Protein AF-A0A7L0WV30-F1 (afdb_monomer_lite)

Sequence (79 aa):
KTDFINFISDQEWKSIEPVSSWFGPSSFLMSSMSALFQLSVWIRHCHSYLTEDVGLPVWGSYAIFALTTLFSGLMLGLV

InterPro domains:
  IPR052454 Thioredoxin-related transmembrane domain-containing protein [PTHR46107] (1-79)

Radius of gyration: 24.26 Å; chains: 1; bounding box: 43×35×62 Å

Organism: Alectura lathami (NCBI:txid81907)

Structure (mmCIF, N/CA/C/O backbone):
data_AF-A0A7L0WV30-F1
#
_entry.id   AF-A0A7L0WV30-F1
#
loop_
_atom_site.group_PDB
_atom_site.id
_atom_site.type_symbol
_atom_site.label_atom_id
_atom_site.label_alt_id
_atom_site.label_comp_id
_atom_site.label_asym_id
_atom_site.label_entity_id
_atom_site.label_seq_id
_atom_site.pdbx_PDB_ins_code
_atom_site.Cartn_x
_atom_site.Cartn_y
_atom_site.Cartn_z
_atom_site.occupancy
_atom_site.B_iso_or_equiv
_atom_site.auth_seq_id
_atom_site.auth_comp_id
_atom_site.auth_asym_id
_atom_site.auth_atom_id
_atom_site.pdbx_PDB_model_num
ATOM 1 N N . LYS A 1 1 ? -15.710 -15.336 41.602 1.00 62.81 1 LYS A N 1
ATOM 2 C CA . LYS A 1 1 ? -16.976 -15.920 41.061 1.00 62.81 1 LYS A CA 1
ATOM 3 C C . LYS A 1 1 ? -18.176 -15.067 41.459 1.00 62.81 1 LYS A C 1
ATOM 5 O O . LYS A 1 1 ? -18.982 -14.762 40.598 1.00 62.81 1 LYS A O 1
ATOM 10 N N . THR A 1 2 ? -18.264 -14.666 42.725 1.00 74.75 2 THR A N 1
ATOM 11 C CA . THR A 1 2 ? -19.219 -13.673 43.245 1.00 74.75 2 THR A CA 1
ATOM 12 C C . THR A 1 2 ? -19.120 -12.321 42.539 1.00 74.75 2 THR A C 1
ATOM 14 O O . THR A 1 2 ? -20.145 -11.760 42.181 1.00 74.75 2 THR A O 1
ATOM 17 N N . ASP A 1 3 ? -17.909 -11.860 42.222 1.00 74.00 3 ASP A N 1
ATOM 18 C CA . ASP A 1 3 ? -17.694 -10.545 41.592 1.00 74.00 3 ASP A CA 1
ATOM 19 C C . ASP A 1 3 ? -18.312 -10.445 40.195 1.00 74.00 3 ASP A C 1
ATOM 21 O O . ASP A 1 3 ? -18.891 -9.431 39.842 1.00 74.00 3 ASP A O 1
ATOM 25 N N . PHE A 1 4 ? -18.274 -11.531 39.417 1.00 79.00 4 PHE A N 1
ATOM 26 C CA . PHE A 1 4 ? -18.894 -11.576 38.090 1.00 79.00 4 PHE A CA 1
ATOM 27 C C . PHE A 1 4 ? -20.428 -11.573 38.166 1.00 79.00 4 PHE A C 1
ATOM 29 O O . PHE A 1 4 ? -21.096 -11.023 37.297 1.00 79.00 4 PHE A O 1
ATOM 36 N N . ILE A 1 5 ? -20.994 -12.189 39.210 1.00 81.81 5 ILE A N 1
ATOM 37 C CA . ILE A 1 5 ? -22.446 -12.210 39.427 1.00 81.81 5 ILE A CA 1
ATOM 38 C C . ILE A 1 5 ? -22.928 -10.819 39.845 1.00 81.81 5 ILE A C 1
ATOM 40 O O . ILE A 1 5 ? -23.902 -10.336 39.274 1.00 81.81 5 ILE A O 1
ATOM 44 N N . ASN A 1 6 ? -22.219 -10.155 40.761 1.00 78.44 6 ASN A N 1
ATOM 45 C CA . ASN A 1 6 ? -22.527 -8.781 41.167 1.00 78.44 6 ASN A CA 1
ATOM 46 C C . ASN A 1 6 ? -22.366 -7.808 39.990 1.00 78.44 6 ASN A C 1
ATOM 48 O O . ASN A 1 6 ? -23.251 -7.006 39.735 1.00 78.44 6 ASN A O 1
ATOM 52 N N . PHE A 1 7 ? -21.322 -7.972 39.177 1.00 78.94 7 PHE A N 1
ATOM 53 C CA . PHE A 1 7 ? -21.093 -7.172 37.973 1.00 78.94 7 PHE A CA 1
ATOM 54 C C . PHE A 1 7 ? -22.254 -7.213 36.960 1.00 78.94 7 PHE A C 1
ATOM 56 O O . PHE A 1 7 ? -22.616 -6.195 36.365 1.00 78.94 7 PHE A O 1
ATOM 63 N N . ILE A 1 8 ? -22.857 -8.391 36.758 1.00 80.75 8 ILE A N 1
ATOM 64 C CA . ILE A 1 8 ? -24.031 -8.564 35.886 1.00 80.75 8 ILE A CA 1
ATOM 65 C C . ILE A 1 8 ? -25.308 -8.057 36.574 1.00 80.75 8 ILE A C 1
ATOM 67 O O . ILE A 1 8 ? -26.102 -7.362 35.936 1.00 80.75 8 ILE A O 1
ATOM 71 N N . SER A 1 9 ? -25.499 -8.404 37.852 1.00 80.06 9 SER A N 1
ATOM 72 C CA . SER A 1 9 ? -26.680 -8.065 38.662 1.00 80.06 9 SER A CA 1
ATOM 73 C C . SER A 1 9 ? -26.842 -6.557 38.842 1.00 80.06 9 SER A C 1
ATOM 75 O O . SER A 1 9 ? -27.912 -6.012 38.570 1.00 80.06 9 SER A O 1
ATOM 77 N N . ASP A 1 10 ? -25.759 -5.879 39.216 1.00 82.19 10 ASP A N 1
ATOM 78 C CA . ASP A 1 10 ? -25.740 -4.451 39.541 1.00 82.19 10 ASP A CA 1
ATOM 79 C C . ASP A 1 10 ? -25.518 -3.577 38.296 1.00 82.19 10 ASP A C 1
ATOM 81 O O . ASP A 1 10 ? -25.413 -2.356 38.378 1.00 82.19 10 ASP A O 1
ATOM 85 N N . GLN A 1 11 ? -25.495 -4.202 37.113 1.00 76.00 11 GLN A N 1
ATOM 86 C CA . GLN A 1 11 ? -25.332 -3.553 35.813 1.00 76.00 11 GLN A CA 1
ATOM 87 C C . GLN A 1 11 ? -24.099 -2.644 35.719 1.00 76.00 11 GLN A C 1
ATOM 89 O O . GLN A 1 11 ? -24.084 -1.706 34.918 1.00 76.00 11 GLN A O 1
ATOM 94 N N . GLU A 1 12 ? -23.044 -2.949 36.479 1.00 71.38 12 GLU A N 1
ATOM 95 C CA . GLU A 1 12 ? -21.785 -2.193 36.465 1.00 71.38 12 GLU A CA 1
ATOM 96 C C . GLU A 1 12 ? -21.135 -2.183 35.074 1.00 71.38 12 GLU A C 1
ATOM 98 O O . GLU A 1 12 ? -20.410 -1.263 34.722 1.00 71.38 12 GLU A O 1
ATOM 103 N N . TRP A 1 13 ? -21.476 -3.143 34.211 1.00 69.50 13 TRP A N 1
ATOM 104 C CA . TRP A 1 13 ? -21.078 -3.151 32.802 1.00 69.50 13 TRP A CA 1
ATOM 105 C C . TRP A 1 13 ? -21.565 -1.937 31.989 1.00 69.50 13 TRP A C 1
ATOM 107 O O . TRP A 1 13 ? -20.994 -1.659 30.937 1.00 69.50 13 TRP A O 1
ATOM 117 N N . LYS A 1 14 ? -22.602 -1.213 32.436 1.00 69.38 14 LYS A N 1
ATOM 118 C CA . LYS A 1 14 ? -23.110 -0.003 31.761 1.00 69.38 14 LYS A CA 1
ATOM 119 C C . LYS A 1 14 ? -22.321 1.264 32.088 1.00 69.38 14 LYS A C 1
ATOM 121 O O . LYS A 1 14 ? -22.446 2.237 31.349 1.00 69.38 14 LYS A O 1
ATOM 126 N N . SER A 1 15 ? -21.575 1.285 33.194 1.00 73.00 15 SER A N 1
ATOM 127 C CA . SER A 1 15 ? -20.772 2.447 33.603 1.00 73.00 15 SER A CA 1
ATOM 128 C C . SER A 1 15 ? -19.368 2.441 32.996 1.00 73.00 15 SER A C 1
ATOM 130 O O . SER A 1 15 ? -18.659 3.442 33.073 1.00 73.00 15 SER A O 1
ATOM 132 N N . ILE A 1 16 ? -18.970 1.333 32.370 1.00 70.00 16 ILE A N 1
ATOM 133 C CA . ILE A 1 16 ? -17.687 1.196 31.687 1.00 70.00 16 ILE A CA 1
ATOM 134 C C . ILE A 1 16 ? -17.817 1.819 30.305 1.00 70.00 16 ILE A C 1
ATOM 136 O O . ILE A 1 16 ? -18.710 1.463 29.534 1.00 70.00 16 ILE A O 1
ATOM 140 N N . GLU A 1 17 ? -16.912 2.738 29.981 1.00 63.66 17 GLU A N 1
ATOM 141 C CA . GLU A 1 17 ? -16.869 3.321 28.648 1.00 63.66 17 GLU A CA 1
ATOM 142 C C . GLU A 1 17 ? -16.663 2.219 27.598 1.00 63.66 17 GLU A C 1
ATOM 144 O O . GLU A 1 17 ? -15.751 1.392 27.733 1.00 63.66 17 GLU A O 1
ATOM 149 N N . PRO A 1 18 ? -17.502 2.176 26.547 1.00 67.88 18 PRO A N 1
ATOM 150 C CA . PRO A 1 18 ? -17.322 1.217 25.476 1.00 67.88 18 PRO A CA 1
ATOM 151 C C . PRO A 1 18 ? -15.952 1.448 24.846 1.00 67.88 18 PRO A C 1
ATOM 153 O O . PRO A 1 18 ? -15.559 2.587 24.582 1.00 67.88 18 PRO A O 1
ATOM 156 N N . VAL A 1 19 ? -15.229 0.357 24.590 1.00 63.94 19 VAL A N 1
ATOM 157 C CA . VAL A 1 19 ? -13.935 0.416 23.905 1.00 63.94 19 VAL A CA 1
ATOM 158 C C . VAL A 1 19 ? -14.120 1.233 22.629 1.00 63.94 19 VAL A C 1
ATOM 160 O O . VAL A 1 19 ? -15.033 0.957 21.845 1.00 63.94 19 VAL A O 1
ATOM 163 N N . SER A 1 20 ? -13.310 2.281 22.457 1.00 64.88 20 SER A N 1
ATOM 164 C CA . SER A 1 20 ? -13.496 3.213 21.348 1.00 64.88 20 SER A CA 1
ATOM 165 C C . SER A 1 20 ? -13.508 2.444 20.024 1.00 64.88 20 SER A C 1
ATOM 167 O O . SER A 1 20 ? -12.744 1.495 19.831 1.00 64.88 20 SER A O 1
ATOM 169 N N . SER A 1 21 ? -14.394 2.827 19.101 1.00 62.12 21 SER A N 1
ATOM 170 C CA . SER A 1 21 ? -14.645 2.053 17.872 1.00 62.12 21 SER A CA 1
ATOM 171 C C . SER A 1 21 ? -13.400 1.859 16.987 1.00 62.12 21 SER A C 1
ATOM 173 O O . SER A 1 21 ? -13.386 0.997 16.110 1.00 62.12 21 SER A O 1
ATOM 175 N N . TRP A 1 22 ? -12.324 2.607 17.253 1.00 59.69 22 TRP A N 1
ATOM 176 C CA . TRP A 1 22 ? -11.017 2.503 16.608 1.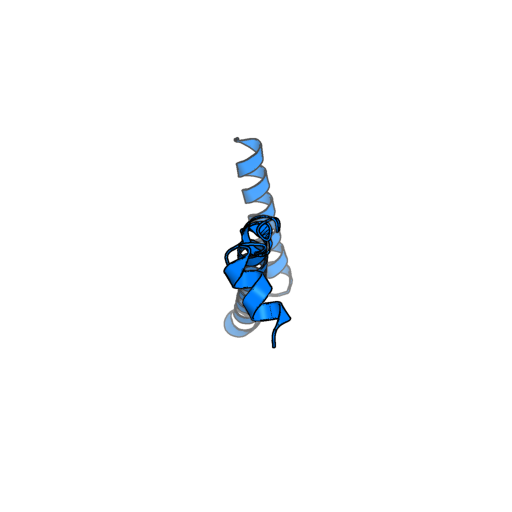00 59.69 22 TRP A CA 1
ATOM 177 C C . TRP A 1 22 ? -10.170 1.300 17.063 1.00 59.69 22 TRP A C 1
ATOM 179 O O . TRP A 1 22 ? -9.278 0.890 16.321 1.00 59.69 22 TRP A O 1
ATOM 189 N N . PHE A 1 23 ? -10.452 0.699 18.225 1.00 57.81 23 PHE A N 1
ATOM 190 C CA . PHE A 1 23 ? -9.816 -0.552 18.679 1.00 57.81 23 PHE A CA 1
ATOM 191 C C . PHE A 1 23 ? -10.507 -1.813 18.145 1.00 57.81 23 PHE A C 1
ATOM 193 O O . PHE A 1 23 ? -10.021 -2.924 18.358 1.00 57.81 23 PHE A O 1
ATOM 200 N N . GLY A 1 24 ? -11.635 -1.662 17.446 1.00 65.38 24 GLY A N 1
ATOM 201 C CA . GLY A 1 24 ? -12.295 -2.784 16.792 1.00 65.38 24 GLY A CA 1
ATOM 202 C C . GLY A 1 24 ? -11.428 -3.364 15.663 1.00 65.38 24 GLY A C 1
ATOM 203 O O . GLY A 1 24 ? -10.770 -2.608 14.952 1.00 65.38 24 GLY A O 1
ATOM 204 N N . PRO A 1 25 ? -11.451 -4.686 15.422 1.00 58.41 25 PRO A N 1
ATOM 205 C CA . PRO A 1 25 ? -10.716 -5.317 14.319 1.00 58.41 25 PRO A CA 1
ATOM 206 C C . PRO A 1 25 ? -11.170 -4.838 12.927 1.00 58.41 25 PRO A C 1
ATOM 208 O O . PRO A 1 25 ? -10.444 -4.981 11.948 1.00 58.41 25 PRO A O 1
ATOM 211 N N . SER A 1 26 ? -12.362 -4.240 12.834 1.00 61.44 26 SER A N 1
ATOM 212 C CA . SER A 1 26 ? -12.894 -3.577 11.640 1.00 61.44 26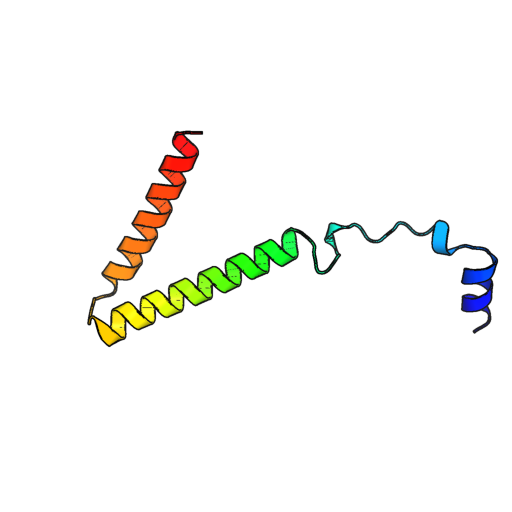 SER A CA 1
ATOM 213 C C . SER A 1 26 ? -12.625 -2.067 11.618 1.00 61.44 26 SER A C 1
ATOM 215 O O . SER A 1 26 ? -13.289 -1.341 10.878 1.00 61.44 26 SER A O 1
ATOM 217 N N . SER A 1 27 ? -11.723 -1.559 12.462 1.00 66.50 27 SER A N 1
ATOM 218 C CA . SER A 1 27 ? -11.429 -0.132 12.500 1.00 66.50 27 SER A CA 1
ATOM 219 C C . SER A 1 27 ? -10.768 0.330 11.207 1.00 66.50 27 SER A C 1
ATOM 221 O O . SER A 1 27 ? -10.035 -0.408 10.538 1.00 66.50 27 SER A O 1
ATOM 223 N N . PHE A 1 28 ? -11.003 1.598 10.869 1.00 69.00 28 PHE A N 1
ATOM 224 C CA . PHE A 1 28 ? -10.432 2.216 9.677 1.00 69.00 28 PHE A CA 1
ATOM 225 C C . PHE A 1 28 ? -8.897 2.131 9.665 1.00 69.00 28 PHE A C 1
ATOM 227 O O . PHE A 1 28 ? -8.306 1.885 8.617 1.00 69.00 28 PHE A O 1
ATOM 234 N N . LEU A 1 29 ? -8.251 2.251 10.832 1.00 73.06 29 LEU A N 1
ATOM 235 C CA . LEU A 1 29 ? -6.796 2.117 10.967 1.00 73.06 29 LEU A CA 1
ATOM 236 C C . LEU A 1 29 ? -6.306 0.709 10.615 1.00 73.06 29 LEU A C 1
ATOM 238 O O . LEU A 1 29 ? -5.349 0.572 9.854 1.00 73.06 29 LEU A O 1
ATOM 242 N N . MET A 1 30 ? -6.967 -0.336 11.118 1.00 71.19 30 MET A N 1
ATOM 243 C CA . MET A 1 30 ? -6.545 -1.720 10.887 1.00 71.19 30 MET A CA 1
ATOM 244 C C . MET A 1 30 ? -6.786 -2.156 9.4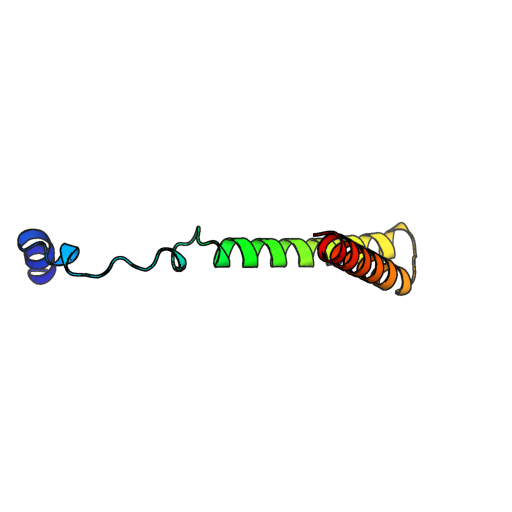32 1.00 71.19 30 MET A C 1
ATOM 246 O O . MET A 1 30 ? -5.928 -2.810 8.834 1.00 71.19 30 MET A O 1
ATOM 250 N N . SER A 1 31 ? -7.889 -1.706 8.821 1.00 77.69 31 SER A N 1
ATOM 251 C CA . SER A 1 31 ? -8.128 -1.873 7.377 1.00 77.69 31 SER A CA 1
ATOM 252 C C . SER A 1 31 ? -7.113 -1.113 6.522 1.00 77.69 31 SER A C 1
ATOM 254 O O . SER A 1 31 ? -6.579 -1.675 5.567 1.00 77.69 31 SER A O 1
ATOM 256 N N . SER A 1 32 ? -6.792 0.133 6.882 1.00 80.94 32 SER A N 1
ATOM 257 C CA . SER A 1 32 ? -5.796 0.941 6.162 1.00 80.94 32 SER A CA 1
ATOM 258 C C . SER A 1 32 ? -4.419 0.282 6.198 1.00 80.94 32 SER A C 1
ATOM 260 O O . SER A 1 32 ? -3.760 0.155 5.168 1.00 80.94 32 SER A O 1
ATOM 262 N N . MET A 1 33 ? -4.006 -0.211 7.368 1.00 80.06 33 MET A N 1
ATOM 263 C CA . MET A 1 33 ? -2.735 -0.914 7.531 1.00 80.06 33 MET A CA 1
ATOM 264 C C . MET A 1 33 ? -2.681 -2.190 6.678 1.00 80.06 33 MET A C 1
ATOM 266 O O . MET A 1 33 ? -1.672 -2.444 6.022 1.00 80.06 33 MET A O 1
ATOM 270 N N . SER A 1 34 ? -3.772 -2.965 6.629 1.00 81.81 34 SER A N 1
ATOM 271 C CA . SER A 1 34 ? -3.872 -4.154 5.770 1.00 81.81 34 SER A CA 1
ATOM 272 C C . SER A 1 34 ? -3.776 -3.801 4.285 1.00 81.81 34 SER A C 1
ATOM 274 O O . SER A 1 34 ? -3.025 -4.447 3.555 1.00 81.81 34 SER A O 1
ATOM 276 N N . ALA A 1 35 ? -4.466 -2.746 3.842 1.00 80.25 35 ALA A N 1
ATOM 277 C CA . ALA A 1 35 ? -4.416 -2.283 2.457 1.00 80.25 35 ALA A CA 1
ATOM 278 C C . ALA A 1 35 ? -2.998 -1.851 2.048 1.00 80.25 35 ALA A C 1
ATOM 280 O O . ALA A 1 35 ? -2.520 -2.243 0.985 1.00 80.25 35 ALA A O 1
ATOM 281 N N . LEU A 1 36 ? -2.285 -1.120 2.913 1.00 84.56 36 LEU A N 1
ATOM 282 C CA . LEU A 1 36 ? -0.886 -0.741 2.680 1.00 84.56 36 LEU A CA 1
ATOM 283 C C . LEU A 1 36 ? 0.037 -1.964 2.597 1.00 84.56 36 LEU A C 1
ATOM 285 O O . LEU A 1 36 ? 0.944 -2.007 1.764 1.00 84.56 36 LEU A O 1
ATOM 289 N N . PHE A 1 37 ? -0.206 -2.975 3.430 1.00 80.50 37 PHE A N 1
ATOM 290 C CA . PHE A 1 37 ? 0.564 -4.216 3.412 1.00 80.50 37 PHE A CA 1
ATOM 291 C C . PHE A 1 37 ? 0.308 -5.036 2.142 1.00 80.50 37 PHE A C 1
ATOM 293 O O . PHE A 1 37 ? 1.238 -5.572 1.545 1.00 80.50 37 PHE A O 1
ATOM 300 N N . GLN A 1 38 ? -0.940 -5.102 1.682 1.00 80.69 38 GLN A N 1
ATOM 301 C CA . GLN A 1 38 ? -1.278 -5.749 0.413 1.00 80.69 38 GLN A CA 1
ATOM 302 C C . GLN A 1 38 ? -0.664 -5.000 -0.777 1.00 80.69 38 GLN A C 1
ATOM 304 O O . GLN A 1 38 ? -0.120 -5.630 -1.684 1.00 80.69 38 GLN A O 1
ATOM 309 N N . LEU A 1 39 ? -0.672 -3.665 -0.744 1.00 80.75 39 LEU A N 1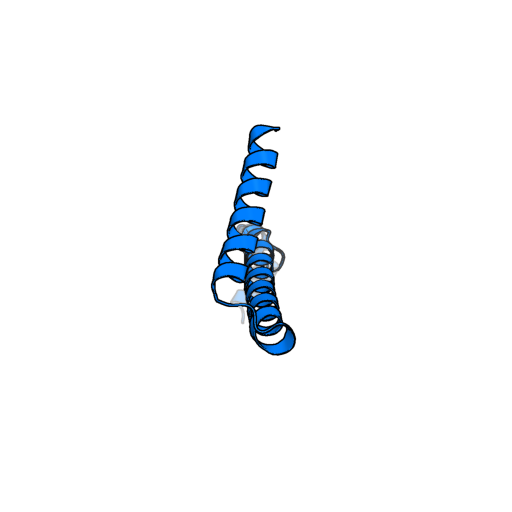
ATOM 310 C CA . LEU A 1 39 ? -0.059 -2.822 -1.770 1.00 80.75 39 LEU A CA 1
ATOM 311 C C . LEU A 1 39 ? 1.463 -3.043 -1.833 1.00 80.75 39 LEU A C 1
ATOM 313 O O . LEU A 1 39 ? 2.014 -3.201 -2.921 1.00 80.75 39 LEU A O 1
ATOM 317 N N . SER A 1 40 ? 2.148 -3.145 -0.692 1.00 76.56 40 SER A N 1
ATOM 318 C CA . SER A 1 40 ? 3.596 -3.409 -0.666 1.00 76.56 40 SER A CA 1
ATOM 319 C C . SER A 1 40 ? 3.956 -4.783 -1.245 1.00 76.56 40 SER A C 1
ATOM 321 O O . SER A 1 40 ? 4.917 -4.914 -2.007 1.00 76.56 40 SER A O 1
ATOM 323 N N . VAL A 1 41 ? 3.147 -5.804 -0.950 1.00 78.31 41 VAL A N 1
ATOM 324 C CA . VAL A 1 41 ? 3.302 -7.148 -1.515 1.00 78.31 41 VAL A CA 1
ATOM 325 C C . VAL A 1 41 ? 3.027 -7.139 -3.019 1.00 78.31 41 VAL A C 1
ATOM 327 O O . VAL A 1 41 ? 3.752 -7.789 -3.770 1.00 78.31 41 VAL A O 1
ATOM 330 N N . TRP A 1 42 ? 2.038 -6.376 -3.483 1.00 79.00 42 TRP A N 1
ATOM 331 C CA . TRP A 1 42 ? 1.760 -6.204 -4.909 1.00 79.00 42 TRP A CA 1
ATOM 332 C C . TRP A 1 42 ? 2.927 -5.533 -5.646 1.00 79.00 42 TRP A C 1
ATOM 334 O O . TRP A 1 42 ? 3.365 -6.042 -6.677 1.00 79.00 42 TRP A O 1
ATOM 344 N N . ILE A 1 43 ? 3.518 -4.475 -5.074 1.00 72.19 43 ILE A N 1
ATOM 345 C CA . ILE A 1 43 ? 4.725 -3.831 -5.625 1.00 72.19 43 ILE A CA 1
ATOM 346 C C . ILE A 1 43 ? 5.866 -4.842 -5.752 1.00 72.19 43 ILE A C 1
ATOM 348 O O . ILE A 1 43 ? 6.546 -4.883 -6.778 1.00 72.19 43 ILE A O 1
ATOM 352 N N . ARG A 1 44 ? 6.073 -5.679 -4.730 1.00 70.25 44 ARG A N 1
ATOM 353 C CA . ARG A 1 44 ? 7.123 -6.702 -4.749 1.00 70.25 44 ARG A CA 1
ATOM 354 C C . ARG A 1 44 ? 6.884 -7.750 -5.838 1.00 70.25 44 ARG A C 1
ATOM 356 O O . ARG A 1 44 ? 7.831 -8.105 -6.531 1.00 70.25 44 ARG A O 1
ATOM 363 N N . HIS A 1 45 ? 5.642 -8.193 -6.035 1.00 69.69 45 HIS A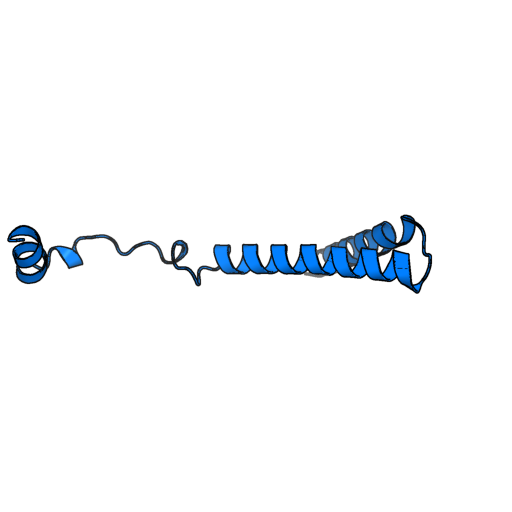 N 1
ATOM 364 C CA . HIS A 1 45 ? 5.293 -9.109 -7.125 1.00 69.69 45 HIS A CA 1
ATOM 365 C C . HIS A 1 45 ? 5.476 -8.468 -8.503 1.00 69.69 45 HIS A C 1
ATOM 367 O O . HIS A 1 45 ? 6.050 -9.103 -9.380 1.00 69.69 45 HIS A O 1
ATOM 373 N N . CYS A 1 46 ? 5.074 -7.206 -8.687 1.00 65.94 46 CYS A N 1
ATOM 374 C CA . CYS A 1 46 ? 5.352 -6.467 -9.919 1.00 65.94 46 CYS A CA 1
ATOM 375 C C . CYS A 1 46 ? 6.856 -6.345 -10.181 1.00 65.94 46 CYS A C 1
ATOM 377 O O . CYS A 1 46 ? 7.283 -6.556 -11.311 1.00 65.94 46 CYS A O 1
ATOM 379 N N . HIS A 1 47 ? 7.661 -6.044 -9.157 1.00 62.91 47 HIS A N 1
ATOM 380 C CA . HIS A 1 47 ? 9.116 -5.965 -9.278 1.00 62.91 47 HIS A CA 1
ATOM 381 C C . HIS A 1 47 ? 9.722 -7.314 -9.684 1.00 62.91 47 HIS A C 1
ATOM 383 O O . HIS A 1 47 ? 10.543 -7.359 -10.598 1.00 62.91 47 HIS 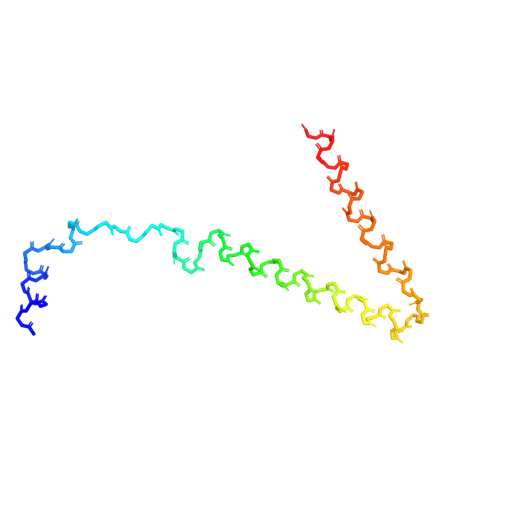A O 1
ATOM 389 N N . SER A 1 48 ? 9.322 -8.411 -9.034 1.00 62.97 48 SER A N 1
ATOM 390 C CA . SER A 1 48 ? 9.778 -9.761 -9.389 1.00 62.97 48 SER A CA 1
ATOM 391 C C . SER A 1 48 ? 9.371 -10.131 -10.817 1.00 62.97 48 SER A C 1
ATOM 393 O O . SER A 1 48 ? 10.238 -10.481 -11.604 1.00 62.97 48 SER A O 1
ATOM 395 N N . TYR A 1 49 ? 8.109 -9.917 -11.196 1.00 64.31 49 TYR A N 1
ATOM 396 C CA . TYR A 1 49 ? 7.603 -10.186 -12.547 1.00 64.31 49 TYR A CA 1
ATOM 397 C C . TYR A 1 49 ? 8.348 -9.391 -13.637 1.00 64.31 49 TYR A C 1
ATOM 399 O O . TYR A 1 49 ? 8.753 -9.943 -14.655 1.00 64.31 49 TYR A O 1
ATOM 407 N N . LEU A 1 50 ? 8.616 -8.099 -13.403 1.00 60.84 50 LEU A N 1
ATOM 408 C CA . LEU A 1 50 ? 9.399 -7.260 -14.324 1.00 60.84 50 LEU A CA 1
ATOM 409 C C . LEU A 1 50 ? 10.858 -7.714 -14.469 1.00 60.84 50 LEU A C 1
ATOM 411 O O . LEU A 1 50 ? 11.449 -7.546 -15.538 1.00 60.84 50 LEU A O 1
ATOM 415 N N . THR A 1 51 ? 11.436 -8.267 -13.402 1.00 60.19 51 THR A N 1
ATOM 416 C CA . THR A 1 51 ? 12.838 -8.702 -13.386 1.00 60.19 51 THR A CA 1
ATOM 417 C C . THR A 1 51 ? 13.005 -10.080 -14.036 1.00 60.19 51 THR A C 1
ATOM 419 O O . THR A 1 51 ? 13.999 -10.305 -14.721 1.00 60.19 51 THR A O 1
ATOM 422 N N . GLU A 1 52 ? 12.042 -10.986 -13.842 1.00 58.72 52 GLU A N 1
ATOM 423 C CA . GLU A 1 52 ? 12.154 -12.410 -14.194 1.00 58.72 52 GLU A CA 1
ATOM 424 C C . GLU A 1 52 ? 11.623 -12.730 -15.604 1.00 58.72 52 GLU A C 1
ATOM 426 O O . GLU A 1 52 ? 12.297 -13.442 -16.344 1.00 58.72 52 GLU A O 1
ATOM 431 N N . ASP A 1 53 ? 10.491 -12.145 -16.025 1.00 55.09 53 ASP A N 1
ATOM 432 C CA . ASP A 1 53 ? 9.882 -12.426 -17.342 1.00 55.09 53 ASP A CA 1
ATOM 433 C C . ASP A 1 53 ? 10.301 -11.435 -18.446 1.00 55.09 53 ASP A C 1
ATOM 435 O O . ASP A 1 53 ? 10.267 -11.769 -19.631 1.00 55.09 53 ASP A O 1
ATOM 439 N N . VAL A 1 54 ? 10.705 -10.206 -18.087 1.00 54.19 54 VAL A N 1
ATOM 440 C CA . VAL A 1 54 ? 11.000 -9.134 -19.067 1.00 54.19 54 VAL A CA 1
ATOM 441 C C . VAL A 1 54 ? 12.488 -8.748 -19.110 1.00 54.19 54 VAL A C 1
ATOM 443 O O . VAL A 1 54 ? 12.924 -8.079 -20.045 1.00 54.19 54 VAL A O 1
ATOM 446 N N . GLY A 1 55 ? 13.300 -9.171 -18.131 1.00 56.81 55 GLY A N 1
ATOM 447 C CA . GLY A 1 55 ? 14.728 -8.823 -18.050 1.00 56.81 55 GLY A CA 1
ATOM 448 C C . GLY A 1 55 ? 14.993 -7.322 -17.862 1.00 56.81 55 GLY A C 1
ATOM 449 O O . GLY A 1 55 ? 16.076 -6.832 -18.189 1.00 56.81 55 GLY A O 1
ATOM 450 N N . LEU A 1 56 ? 14.000 -6.563 -17.381 1.00 54.44 56 LEU A N 1
ATOM 451 C CA . LEU A 1 56 ? 14.077 -5.108 -17.299 1.00 54.44 56 LEU A CA 1
ATOM 452 C C . LEU A 1 56 ? 14.870 -4.666 -16.052 1.00 54.44 56 LEU A C 1
ATOM 454 O O . LEU A 1 56 ? 14.560 -5.086 -14.936 1.00 54.44 56 LEU A O 1
ATOM 458 N N . PRO A 1 57 ? 15.886 -3.798 -16.222 1.00 56.31 57 PRO A N 1
ATOM 459 C CA . PRO A 1 57 ? 16.757 -3.346 -15.147 1.00 56.31 57 PRO A CA 1
ATOM 460 C C . PRO A 1 57 ? 16.010 -2.457 -14.147 1.00 56.31 57 PRO A C 1
ATOM 462 O O . PRO A 1 57 ? 14.961 -1.888 -14.451 1.00 56.31 57 PRO A O 1
ATOM 465 N N . VAL A 1 58 ? 16.626 -2.290 -12.971 1.00 57.66 58 VAL A N 1
ATOM 466 C CA . VAL A 1 58 ? 16.191 -1.547 -11.765 1.00 57.66 58 VAL A CA 1
ATOM 467 C C . VAL A 1 58 ? 15.430 -0.237 -12.045 1.00 57.66 58 VAL A C 1
ATOM 469 O O . VAL A 1 58 ? 14.597 0.172 -11.251 1.00 57.66 58 VAL A O 1
ATOM 472 N N . TRP A 1 59 ? 15.661 0.398 -13.194 1.00 59.81 59 TRP A N 1
ATOM 473 C CA . TRP A 1 59 ? 14.962 1.588 -13.687 1.00 59.81 59 TRP A CA 1
ATOM 474 C C . TRP A 1 59 ? 13.433 1.435 -13.839 1.00 59.81 59 TRP A C 1
ATOM 476 O O . TRP A 1 59 ? 12.704 2.416 -13.691 1.00 59.81 59 TRP A O 1
ATOM 486 N N . GLY A 1 60 ? 12.918 0.223 -14.084 1.00 66.06 60 GLY A N 1
ATOM 487 C CA . GLY A 1 60 ? 11.476 -0.019 -14.244 1.00 66.06 60 GLY A CA 1
ATOM 488 C C . GLY A 1 60 ? 10.661 0.211 -12.964 1.00 66.06 60 GLY A C 1
ATOM 489 O O . GLY A 1 60 ? 9.559 0.759 -13.014 1.00 66.06 60 GLY A O 1
ATOM 490 N N . SER A 1 61 ? 11.221 -0.129 -11.799 1.00 65.31 61 SER A N 1
ATOM 491 C CA . SER A 1 61 ? 10.565 0.125 -10.509 1.00 65.31 61 SER A CA 1
ATOM 492 C C . SER A 1 61 ? 10.509 1.622 -10.187 1.00 65.31 61 SER A C 1
ATOM 494 O O . SER A 1 61 ? 9.482 2.113 -9.713 1.00 65.31 61 SER A O 1
ATOM 496 N N . TYR A 1 62 ? 11.556 2.374 -10.545 1.00 71.38 62 TYR A N 1
ATOM 497 C CA . TYR A 1 62 ? 11.564 3.836 -10.449 1.00 71.38 62 TYR A CA 1
ATOM 498 C C . TYR A 1 62 ? 10.515 4.484 -11.359 1.00 71.38 62 TYR A C 1
ATOM 500 O O . TYR A 1 62 ? 9.875 5.449 -10.942 1.00 71.38 62 TYR A O 1
ATOM 508 N N . ALA A 1 63 ? 10.282 3.943 -12.559 1.00 73.50 63 ALA A N 1
ATOM 509 C CA . ALA A 1 63 ? 9.262 4.456 -13.472 1.00 73.50 63 ALA A CA 1
ATOM 510 C C . ALA A 1 63 ? 7.843 4.317 -12.894 1.00 73.50 63 ALA A C 1
ATOM 512 O O . ALA A 1 63 ? 7.074 5.273 -12.939 1.00 73.50 63 ALA A O 1
ATOM 513 N N . ILE A 1 64 ? 7.509 3.174 -12.286 1.00 74.81 64 ILE A N 1
ATOM 514 C CA . ILE A 1 64 ? 6.195 2.948 -11.651 1.00 74.81 64 ILE A CA 1
ATOM 515 C C . ILE A 1 64 ? 6.013 3.848 -10.421 1.00 74.81 64 ILE A C 1
ATOM 517 O O . ILE A 1 64 ? 4.937 4.418 -10.217 1.00 74.81 64 ILE A O 1
ATOM 521 N N . PHE A 1 65 ? 7.066 4.017 -9.618 1.00 76.44 65 PHE A N 1
ATOM 522 C CA . PHE A 1 65 ? 7.042 4.913 -8.462 1.00 76.44 65 PHE A CA 1
ATOM 523 C C . PHE A 1 65 ? 6.840 6.373 -8.887 1.00 76.44 65 PHE A C 1
ATOM 525 O O . PHE A 1 65 ? 6.011 7.081 -8.309 1.00 76.44 65 PHE A O 1
ATOM 532 N N . ALA A 1 66 ? 7.535 6.804 -9.944 1.00 82.50 66 ALA A N 1
ATOM 533 C CA . ALA A 1 66 ? 7.359 8.124 -10.534 1.00 82.50 66 ALA A CA 1
ATOM 534 C C . ALA A 1 66 ? 5.938 8.311 -11.082 1.00 82.50 66 ALA A C 1
ATOM 536 O O . ALA A 1 66 ? 5.326 9.339 -10.816 1.00 82.50 66 ALA A O 1
ATOM 537 N N . LEU A 1 67 ? 5.379 7.310 -11.769 1.00 85.44 67 LEU A N 1
ATOM 538 C CA . LEU A 1 67 ? 4.019 7.361 -12.316 1.00 85.44 67 LEU A CA 1
ATOM 539 C C . LEU A 1 67 ? 2.971 7.481 -11.205 1.00 85.44 67 LEU A C 1
ATOM 541 O O . LEU A 1 67 ? 2.098 8.340 -11.274 1.00 85.44 67 LEU A O 1
ATOM 545 N N . THR A 1 68 ? 3.103 6.681 -10.145 1.00 84.19 68 THR A N 1
ATOM 546 C CA . THR A 1 68 ? 2.209 6.728 -8.976 1.00 84.19 68 THR A CA 1
ATOM 547 C C . THR A 1 68 ? 2.285 8.081 -8.267 1.00 84.19 68 THR A C 1
ATOM 549 O O . THR A 1 68 ? 1.255 8.665 -7.938 1.00 84.19 68 THR A O 1
ATOM 552 N N . THR A 1 69 ? 3.499 8.603 -8.072 1.00 88.31 69 THR A N 1
ATOM 553 C CA . THR A 1 69 ? 3.735 9.906 -7.427 1.00 88.31 69 THR A CA 1
ATOM 554 C C . THR A 1 69 ? 3.211 11.065 -8.277 1.00 88.31 69 THR A C 1
ATOM 556 O O . THR A 1 69 ? 2.626 12.013 -7.759 1.00 88.31 69 THR A O 1
ATOM 559 N N . LEU A 1 70 ? 3.383 10.988 -9.597 1.00 91.00 70 LEU A N 1
ATOM 560 C CA . LEU A 1 70 ? 2.866 11.979 -10.535 1.00 91.00 70 LEU A CA 1
ATOM 561 C C . LEU A 1 70 ? 1.334 11.979 -10.538 1.00 91.00 70 LEU A C 1
ATOM 563 O O . LEU A 1 70 ? 0.712 13.038 -10.494 1.00 91.00 70 LEU A O 1
ATOM 567 N N . PHE A 1 71 ? 0.727 10.793 -10.570 1.00 89.12 71 PHE A N 1
ATOM 568 C CA . PHE A 1 71 ? -0.723 10.642 -10.613 1.00 89.12 71 PHE A CA 1
ATOM 569 C C . PHE A 1 71 ? -1.384 11.101 -9.309 1.00 89.12 71 PHE A C 1
ATOM 571 O O . PHE A 1 71 ? -2.412 11.774 -9.352 1.00 89.12 71 PHE A O 1
ATOM 578 N N . SER A 1 72 ? -0.776 10.806 -8.153 1.00 88.81 72 SER A N 1
ATOM 579 C CA . SER A 1 72 ? -1.258 11.310 -6.863 1.00 88.81 72 SER A CA 1
ATOM 580 C C . SER A 1 72 ? -1.135 12.832 -6.763 1.00 88.81 72 SER A C 1
ATOM 582 O O . SER A 1 72 ? -2.081 13.489 -6.333 1.00 88.81 72 SER A O 1
ATOM 584 N N . GLY A 1 73 ? -0.020 13.405 -7.227 1.00 91.12 73 GLY A N 1
ATOM 585 C CA . GLY A 1 73 ? 0.179 14.854 -7.279 1.00 91.12 73 GLY A CA 1
ATOM 586 C C . GLY A 1 73 ? -0.816 15.563 -8.200 1.00 91.12 73 GLY A C 1
ATOM 587 O O . GLY A 1 73 ? -1.359 16.599 -7.830 1.00 91.12 73 GLY A O 1
ATOM 588 N N . LEU A 1 74 ? -1.110 14.987 -9.368 1.00 89.06 74 LEU A N 1
ATOM 589 C CA . LEU A 1 74 ? -2.118 15.518 -10.290 1.00 89.06 74 LEU A CA 1
ATOM 590 C C . LEU A 1 74 ? -3.532 15.444 -9.711 1.00 89.06 74 LEU A C 1
ATOM 592 O O . LEU A 1 74 ? -4.265 16.421 -9.802 1.00 89.06 74 LEU A O 1
ATOM 596 N N . MET A 1 75 ? -3.908 14.318 -9.099 1.00 86.88 75 MET A N 1
ATOM 597 C CA . MET A 1 75 ? -5.212 14.174 -8.441 1.00 86.88 75 MET A CA 1
ATOM 598 C C . MET A 1 75 ? -5.391 15.191 -7.305 1.00 86.88 75 MET A C 1
ATOM 600 O O . MET A 1 75 ? -6.450 15.797 -7.208 1.00 86.88 75 MET A O 1
ATOM 604 N N . LEU A 1 76 ? -4.361 15.415 -6.482 1.00 84.19 76 LEU A N 1
ATOM 605 C CA . LEU A 1 76 ? -4.399 16.395 -5.388 1.00 84.19 76 LEU A CA 1
ATOM 606 C C . LEU A 1 76 ? -4.306 17.850 -5.858 1.00 84.19 76 LEU A C 1
ATOM 608 O O . LEU A 1 76 ? -4.775 18.732 -5.157 1.00 84.19 76 LEU A O 1
ATOM 612 N N . GLY A 1 77 ? -3.677 18.115 -7.003 1.00 83.56 77 GLY A N 1
ATOM 613 C CA . GLY A 1 77 ? -3.608 19.458 -7.583 1.00 83.56 77 GLY A CA 1
ATOM 614 C C . GLY A 1 77 ? -4.869 19.867 -8.349 1.00 83.56 77 GLY A C 1
ATOM 615 O O . GLY A 1 77 ? -5.029 21.045 -8.658 1.00 83.56 77 GLY A O 1
ATOM 616 N N . LEU A 1 78 ? -5.732 18.904 -8.690 1.00 77.62 78 LEU A N 1
ATOM 617 C CA . LEU A 1 78 ? -6.989 19.132 -9.407 1.00 77.62 78 LEU A CA 1
ATOM 618 C C . LEU A 1 78 ? -8.218 19.198 -8.475 1.00 77.62 78 LEU A C 1
ATOM 620 O O . LEU A 1 78 ? -9.266 19.675 -8.908 1.00 77.62 78 LEU A O 1
ATOM 624 N N . VAL A 1 79 ? -8.097 18.696 -7.240 1.00 64.06 79 VAL A N 1
ATOM 625 C CA . VAL A 1 79 ? -9.091 18.808 -6.152 1.00 64.06 79 VAL A CA 1
ATOM 626 C C . VAL A 1 79 ? -8.812 20.062 -5.336 1.00 64.06 79 VAL A C 1
ATOM 628 O O . VAL A 1 79 ? -9.783 20.805 -5.075 1.00 64.06 79 VAL A O 1
#

pLDDT: mean 72.45, std 10.01, range [54.19, 91.12]

Secondary structure (DSSP, 8-state):
-HHHHHHHHTTGGGTSPPPPGGGSTT-HHHHHHHHHHHHHHHHHHHHHHHHHTS---THHHHHHHHHHHHHHHHHHHH-

Foldseek 3Di:
DVVVVCCVVVVVVVVDDDDPPCPDCPHPVNVVVVVVVVVVVVLVVVVCCCCPVVVDDPVVSVVVVVVVVVVVVVVVVVD